Protein AF-A0A8B7TXR4-F1 (afdb_monomer_lite)

Secondary structure (DSSP, 8-state):
--TTS-TTSS--B--B-SSTHHHHTT-----GGGGGGEEEEEEEETTEEEEEEEE-----S---HHHH--S-EEEEEETT-TTHHHHHHHHIIIIITT-SS-EEEEEE-TTSPPPPP-SSS-HHHHHHHTTPPPPEEE-S-SSSPPP-HHHHHHHHHHH--

InterPro domains:
  IPR001806 Small GTPase [PF00071] (70-129)
  IPR020860 MIRO domain [PS51423] (1-160)
  IPR027417 P-loop containing nucleoside triphosphate hydrolase [G3DSA:3.40.50.300] (11-161)
  IPR027417 P-loop containing nucleoside triphosphate hydrolase [SSF52540] (38-160)

Sequence (161 aa):
MCFQISLISNQIIVRIASRFWFYFQRQKKIRDDHRSYYAINTVYVYGQEKYLLLHDISESEFLTEAEIICDVVCLVYDVTNPKSFEYCARIFKQHFMDSRIPCLIVAAKSDLHEVKQEYSLSPTDFCRKHKMPPPQAFTCNAADAPSKDIFVKLTTMAMYP

pLDDT: mean 76.47, std 21.68, range [26.08, 98.44]

Foldseek 3Di:
DLPPQDPPALFKFWAFPPPCPVVVVVPDDPDPVQPSQKDWDWDAAPNDIGITIIGRDHDDPDDDPVRLDHLATEREAEQVDQASVVSSLVCCVVRPLPPPHAYAYEHEPLVDDGDHHPDPDGQQVSCVVSVHPGYHYWYCPDPDGTDCVVVNVRVVSSVPD

Structure (mmCIF, N/CA/C/O backbone):
data_AF-A0A8B7TXR4-F1
#
_entry.id   AF-A0A8B7TXR4-F1
#
loop_
_atom_site.group_PDB
_atom_site.id
_atom_site.type_symbol
_atom_site.label_atom_id
_atom_site.label_alt_id
_atom_site.label_comp_id
_atom_site.label_asym_id
_atom_site.label_entity_id
_atom_site.label_seq_id
_atom_site.pdbx_PDB_ins_code
_atom_site.Cartn_x
_atom_site.Cartn_y
_atom_site.Cartn_z
_atom_site.occupancy
_atom_site.B_iso_or_equiv
_atom_site.auth_seq_id
_atom_site.auth_comp_id
_atom_site.auth_asym_id
_atom_site.auth_atom_id
_atom_site.pdbx_PDB_model_num
ATOM 1 N N . MET A 1 1 ? -5.453 19.281 -7.722 1.00 26.08 1 MET A N 1
ATOM 2 C CA . MET A 1 1 ? -4.044 19.628 -8.011 1.00 26.08 1 MET A CA 1
ATOM 3 C C . MET A 1 1 ? -3.018 18.971 -7.073 1.00 26.08 1 MET A C 1
ATOM 5 O O . MET A 1 1 ? -1.869 18.913 -7.467 1.00 26.08 1 MET A O 1
ATOM 9 N N . CYS A 1 2 ? -3.381 18.403 -5.909 1.00 28.80 2 CYS A N 1
ATOM 10 C CA . CYS A 1 2 ? -2.411 17.743 -5.003 1.00 28.80 2 CYS A CA 1
ATOM 11 C C . CYS A 1 2 ? -2.215 16.223 -5.194 1.00 28.80 2 CYS A C 1
ATOM 13 O O . CYS A 1 2 ? -1.515 15.608 -4.403 1.00 28.80 2 CYS A O 1
ATOM 15 N N . PHE A 1 3 ? -2.806 15.591 -6.215 1.00 30.09 3 PHE A N 1
ATOM 16 C CA . PHE A 1 3 ? -2.675 14.134 -6.421 1.00 30.09 3 PHE A CA 1
ATOM 17 C C . PHE A 1 3 ? -1.364 13.706 -7.095 1.00 30.09 3 PHE A C 1
ATOM 19 O O . PHE A 1 3 ? -1.125 12.519 -7.270 1.00 30.09 3 PHE A O 1
ATOM 26 N N . GLN A 1 4 ? -0.512 14.670 -7.451 1.00 33.19 4 GLN A N 1
ATOM 27 C CA . GLN A 1 4 ? 0.775 14.430 -8.102 1.00 33.19 4 GLN A CA 1
ATOM 28 C C . GLN A 1 4 ? 1.934 14.290 -7.106 1.00 33.19 4 GLN A C 1
ATOM 30 O O . GLN A 1 4 ? 3.092 14.252 -7.514 1.00 33.19 4 GLN A O 1
ATOM 35 N N . ILE A 1 5 ? 1.634 14.229 -5.803 1.00 35.91 5 ILE A N 1
ATOM 36 C CA . ILE A 1 5 ? 2.636 14.010 -4.763 1.00 35.91 5 ILE A CA 1
ATOM 37 C C . ILE A 1 5 ? 3.096 12.547 -4.842 1.00 35.91 5 ILE A C 1
ATOM 39 O O . ILE A 1 5 ? 2.539 11.647 -4.226 1.00 35.91 5 ILE A O 1
ATOM 43 N N . SER A 1 6 ? 4.122 12.358 -5.669 1.00 37.72 6 SER A N 1
ATOM 44 C CA . SER A 1 6 ? 5.266 11.499 -5.387 1.00 37.72 6 SER A CA 1
ATOM 45 C C . SER A 1 6 ? 5.024 9.987 -5.292 1.00 37.72 6 SER A C 1
ATOM 47 O O . SER A 1 6 ? 5.432 9.337 -4.344 1.00 37.72 6 SER A O 1
ATOM 49 N N . LEU A 1 7 ? 4.540 9.367 -6.371 1.00 37.03 7 LEU A N 1
ATOM 50 C CA . LEU A 1 7 ? 4.822 7.939 -6.639 1.00 37.03 7 LEU A CA 1
ATOM 51 C C . LEU A 1 7 ? 6.291 7.682 -7.074 1.00 37.03 7 LEU A C 1
ATOM 53 O O . LEU A 1 7 ? 6.604 6.664 -7.690 1.00 37.03 7 LEU A O 1
ATOM 57 N N . ILE A 1 8 ? 7.192 8.630 -6.794 1.00 36.53 8 ILE A N 1
ATOM 58 C CA . ILE A 1 8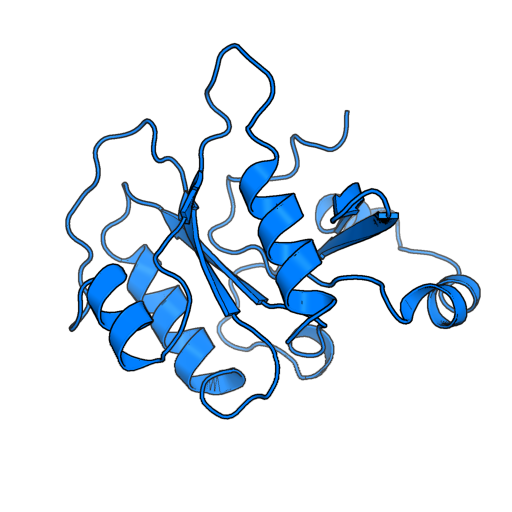 ? 8.626 8.564 -7.107 1.00 36.53 8 ILE A CA 1
ATOM 59 C C . ILE A 1 8 ? 9.423 8.030 -5.900 1.00 36.53 8 ILE A C 1
ATOM 61 O O . ILE A 1 8 ? 10.519 7.510 -6.094 1.00 36.53 8 ILE A O 1
ATOM 65 N N . SER A 1 9 ? 8.869 8.073 -4.681 1.00 34.28 9 SER A N 1
ATOM 66 C CA . SER A 1 9 ? 9.511 7.525 -3.478 1.00 34.28 9 SER A CA 1
ATOM 67 C C . SER A 1 9 ? 8.879 6.197 -3.062 1.00 34.28 9 SER A C 1
ATOM 69 O O . SER A 1 9 ? 7.663 6.033 -3.076 1.00 34.28 9 SER A O 1
ATOM 71 N N . ASN A 1 10 ? 9.726 5.229 -2.713 1.00 38.03 10 ASN A N 1
ATOM 72 C CA . ASN A 1 10 ? 9.407 3.807 -2.542 1.00 38.03 10 ASN A CA 1
ATOM 73 C C . ASN A 1 10 ? 8.520 3.449 -1.328 1.00 38.03 10 ASN A C 1
ATOM 75 O O . ASN A 1 10 ? 8.480 2.281 -0.956 1.00 38.03 10 ASN A O 1
ATOM 79 N N . GLN A 1 11 ? 7.817 4.392 -0.693 1.00 41.44 11 GLN A N 1
ATOM 80 C CA . GLN A 1 11 ? 6.969 4.153 0.481 1.00 41.44 11 GLN A CA 1
ATOM 81 C C . GLN A 1 11 ? 5.870 5.206 0.593 1.00 41.44 11 GLN A C 1
ATOM 83 O O . GLN A 1 11 ? 6.120 6.377 0.374 1.00 41.44 11 GLN A O 1
ATOM 88 N N . ILE A 1 12 ? 4.656 4.817 0.986 1.00 45.75 12 ILE A N 1
ATOM 89 C CA . ILE A 1 12 ? 3.610 5.768 1.390 1.00 45.75 12 ILE A CA 1
ATOM 90 C C . ILE A 1 12 ? 2.929 5.172 2.614 1.00 45.75 12 ILE A C 1
ATOM 92 O O . ILE A 1 12 ? 2.162 4.236 2.446 1.00 45.75 12 ILE A O 1
ATOM 96 N N . ILE A 1 13 ? 3.157 5.688 3.825 1.00 45.06 13 ILE A N 1
ATOM 97 C CA . ILE A 1 13 ? 2.406 5.260 5.020 1.00 45.06 13 ILE A CA 1
ATOM 98 C C . ILE A 1 13 ? 1.156 6.149 5.161 1.00 45.06 13 ILE A C 1
ATOM 100 O O . ILE A 1 13 ? 1.177 7.360 4.968 1.00 45.06 13 ILE A O 1
ATOM 104 N N . VAL A 1 14 ? -0.005 5.561 5.449 1.00 45.56 14 VAL A N 1
ATOM 105 C CA . VAL A 1 14 ? -1.294 6.255 5.269 1.00 45.56 14 VAL A CA 1
ATOM 106 C C . VAL A 1 14 ? -1.985 6.527 6.598 1.00 45.56 14 VAL A C 1
ATOM 108 O O . VAL A 1 14 ? -2.663 5.680 7.156 1.00 45.56 14 VAL A O 1
ATOM 111 N N . ARG A 1 15 ? -1.872 7.750 7.115 1.00 47.78 15 ARG A N 1
ATOM 112 C CA . ARG A 1 15 ? -2.519 8.149 8.373 1.00 47.78 15 ARG A CA 1
ATOM 113 C C . ARG A 1 15 ? -3.953 8.608 8.174 1.00 47.78 15 ARG A C 1
ATOM 115 O O . ARG A 1 15 ? -4.204 9.794 7.994 1.00 47.78 15 ARG A O 1
ATOM 122 N N . ILE A 1 16 ? -4.926 7.716 8.318 1.00 43.59 16 ILE A N 1
ATOM 123 C CA . ILE A 1 16 ? -6.314 8.186 8.375 1.00 43.59 16 ILE A CA 1
ATOM 124 C C . ILE A 1 16 ? -6.513 9.055 9.614 1.00 43.59 16 ILE A C 1
ATOM 126 O O . ILE A 1 16 ? -5.997 8.795 10.693 1.00 43.59 16 ILE A O 1
ATOM 130 N N . ALA A 1 17 ? -7.174 10.186 9.401 1.00 38.50 17 ALA A N 1
ATOM 131 C CA . ALA A 1 17 ? -7.354 11.230 10.386 1.00 38.50 17 ALA A CA 1
ATOM 132 C C . ALA A 1 17 ? -8.693 11.034 11.109 1.00 38.50 17 ALA A C 1
ATOM 134 O O . ALA A 1 17 ? -9.478 11.975 11.201 1.00 38.50 17 ALA A O 1
ATOM 135 N N . SER A 1 18 ? -9.002 9.832 11.611 1.00 33.44 18 SER A N 1
ATOM 136 C CA . SER A 1 18 ? -10.295 9.623 12.288 1.00 33.44 18 SER A CA 1
ATOM 137 C C . SER A 1 18 ? -10.365 10.356 13.639 1.00 33.44 18 SER A C 1
ATOM 139 O O . SER A 1 18 ? -11.428 10.829 14.039 1.00 33.44 18 SER A O 1
ATOM 141 N N . ARG A 1 19 ? -9.220 10.556 14.313 1.00 34.00 19 ARG A N 1
ATOM 142 C CA . ARG A 1 19 ? -9.099 11.312 15.581 1.00 34.00 19 ARG A CA 1
ATOM 143 C C . ARG A 1 19 ? -8.387 12.662 15.467 1.00 34.00 19 ARG A C 1
ATOM 145 O O . ARG A 1 19 ? -8.229 13.369 16.463 1.00 34.00 19 ARG A O 1
ATOM 152 N N . PHE A 1 20 ? -7.969 13.050 14.265 1.00 36.75 20 PHE A N 1
ATOM 153 C CA . PHE A 1 20 ? -7.071 14.190 14.078 1.00 36.75 20 PHE A CA 1
ATOM 154 C C . PHE A 1 20 ? -7.763 15.552 14.172 1.00 36.75 20 PHE A C 1
ATOM 156 O O . PHE A 1 20 ? -7.077 16.545 14.374 1.00 36.75 20 PHE A O 1
ATOM 163 N N . TRP A 1 21 ? -9.096 15.641 14.097 1.00 35.62 21 TRP A N 1
ATOM 164 C CA . TRP A 1 21 ? -9.772 16.946 14.124 1.00 35.62 21 TRP A CA 1
ATOM 165 C C . TRP A 1 21 ? -9.511 17.726 15.428 1.00 35.62 21 TRP A C 1
ATOM 167 O O . TRP A 1 21 ? -9.273 18.932 15.395 1.00 35.62 21 TRP A O 1
ATOM 177 N N . PHE A 1 22 ? -9.412 17.029 16.568 1.00 31.73 22 PHE A N 1
ATOM 178 C CA . PHE A 1 22 ? -9.058 17.650 17.852 1.00 31.73 22 PHE A CA 1
ATOM 179 C C . PHE A 1 22 ? -7.561 17.987 17.992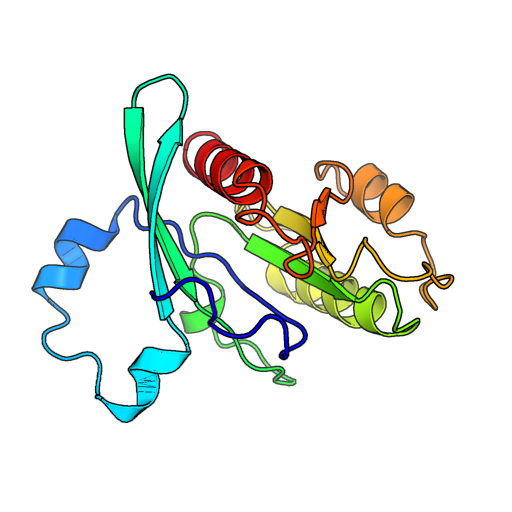 1.00 31.73 22 PHE A C 1
ATOM 181 O O . PHE A 1 22 ? -7.210 18.899 18.739 1.00 31.73 22 PHE A O 1
ATOM 188 N N . TYR A 1 23 ? -6.666 17.292 17.278 1.00 35.41 23 TYR A N 1
ATOM 189 C CA . TYR A 1 23 ? -5.215 17.526 17.352 1.00 35.41 23 TYR A CA 1
ATOM 190 C C . TYR A 1 23 ? -4.719 18.525 16.292 1.00 35.41 23 TYR A C 1
ATOM 192 O O . TYR A 1 23 ? -3.805 19.303 16.555 1.00 35.41 23 TYR A O 1
ATOM 200 N N . PHE A 1 24 ? -5.377 18.592 15.130 1.00 38.25 24 PHE A N 1
ATOM 201 C CA . PHE A 1 24 ? -5.091 19.545 14.055 1.00 38.25 24 PHE A CA 1
ATOM 202 C C . PHE A 1 24 ? -5.390 20.991 14.469 1.00 38.25 24 PHE A C 1
ATOM 204 O O . PHE A 1 24 ? -4.623 21.890 14.140 1.00 38.25 24 PHE A O 1
ATOM 211 N N . GLN A 1 25 ? -6.425 21.231 15.289 1.00 34.00 25 GLN A N 1
ATOM 212 C CA . GLN A 1 25 ? -6.613 22.554 15.905 1.00 34.00 25 GLN A CA 1
ATOM 213 C C . GLN A 1 25 ? -5.470 22.944 16.861 1.00 34.00 25 GLN A C 1
ATOM 215 O O . GLN A 1 25 ? -5.244 24.132 17.101 1.00 34.00 25 GLN A O 1
ATOM 220 N N . ARG A 1 26 ? -4.727 21.960 17.384 1.00 37.53 26 ARG A N 1
ATOM 221 C CA . ARG A 1 26 ? -3.576 22.158 18.275 1.00 37.53 26 ARG A CA 1
ATOM 222 C C . ARG A 1 26 ? -2.253 22.305 17.518 1.00 37.53 26 ARG A C 1
ATOM 224 O O . ARG A 1 26 ? -1.390 23.053 17.970 1.00 37.53 26 ARG A O 1
ATOM 231 N N . GLN A 1 27 ? -2.103 21.676 16.352 1.00 41.38 27 GLN A N 1
ATOM 232 C CA . GLN A 1 27 ? -0.958 21.865 15.456 1.00 41.38 27 GLN A CA 1
ATOM 233 C C . GLN A 1 27 ? -1.185 23.056 14.516 1.00 41.38 27 GLN A C 1
ATOM 235 O O . GLN A 1 27 ? -1.338 22.927 13.302 1.00 41.38 27 GLN A O 1
ATOM 240 N N . LYS A 1 28 ? -1.167 24.265 15.084 1.00 39.91 28 LYS A N 1
ATOM 241 C CA . LYS A 1 28 ? -0.935 25.471 14.282 1.00 39.91 28 LYS A CA 1
ATOM 242 C C . LYS A 1 28 ? 0.468 25.378 13.666 1.00 39.91 28 LYS A C 1
ATOM 244 O O . LYS A 1 28 ? 1.443 25.291 14.405 1.00 39.91 28 LYS A O 1
ATOM 249 N N . LYS A 1 29 ? 0.527 25.484 12.330 1.00 40.38 29 LYS A N 1
ATOM 250 C CA . LYS A 1 29 ? 1.709 25.508 11.438 1.00 40.38 29 LYS A CA 1
ATOM 251 C C . LYS A 1 29 ? 2.360 24.147 11.137 1.00 40.38 29 LYS A C 1
ATOM 253 O O . LYS A 1 29 ? 3.359 23.768 11.737 1.00 40.38 29 LYS A O 1
ATOM 258 N N . ILE A 1 30 ? 1.891 23.505 10.064 1.00 49.81 30 ILE A N 1
ATOM 259 C CA . ILE A 1 30 ? 2.784 22.723 9.194 1.00 49.81 30 ILE A CA 1
ATOM 260 C C . ILE A 1 30 ? 3.768 23.734 8.582 1.00 49.81 30 ILE A C 1
ATOM 262 O O . ILE A 1 30 ? 3.327 24.706 7.962 1.00 49.81 30 ILE A O 1
ATOM 266 N N . ARG A 1 31 ? 5.075 23.570 8.825 1.00 45.16 31 ARG A N 1
ATOM 267 C CA . ARG A 1 31 ? 6.116 24.419 8.222 1.00 45.16 31 ARG A CA 1
ATOM 268 C C . ARG A 1 31 ? 6.090 24.250 6.694 1.00 45.16 31 ARG A C 1
ATOM 270 O O . ARG A 1 31 ? 5.854 23.149 6.200 1.00 45.16 31 ARG A O 1
ATOM 277 N N . ASP A 1 32 ? 6.309 25.337 5.952 1.00 43.84 32 ASP A N 1
ATOM 278 C CA . ASP A 1 32 ? 6.198 25.365 4.482 1.00 43.84 32 ASP A CA 1
ATOM 279 C C . ASP A 1 32 ? 7.126 24.361 3.764 1.00 43.84 32 ASP A C 1
ATOM 281 O O . ASP A 1 32 ? 6.807 23.929 2.661 1.00 43.84 32 ASP A O 1
ATOM 285 N N . ASP A 1 33 ? 8.211 23.922 4.409 1.00 47.50 33 ASP A N 1
ATOM 286 C CA . ASP A 1 33 ? 9.177 22.929 3.916 1.00 47.50 33 ASP A CA 1
ATOM 287 C C . ASP A 1 33 ? 8.696 21.463 3.992 1.00 47.50 33 ASP A C 1
ATOM 289 O O . ASP A 1 33 ? 9.299 20.602 3.362 1.00 47.50 33 ASP A O 1
ATOM 293 N N . HIS A 1 34 ? 7.603 21.166 4.711 1.00 49.16 34 HIS A N 1
ATOM 294 C CA . HIS A 1 34 ? 7.067 19.799 4.876 1.00 49.16 34 HIS A CA 1
ATOM 295 C C . HIS A 1 34 ? 5.744 19.553 4.133 1.00 49.16 34 HIS A C 1
ATOM 297 O O . HIS A 1 34 ? 5.196 18.450 4.183 1.00 49.16 34 HIS A O 1
ATOM 303 N N . ARG A 1 35 ? 5.203 20.558 3.428 1.00 49.34 35 ARG A N 1
ATOM 304 C CA . ARG A 1 35 ? 3.919 20.430 2.708 1.00 49.34 35 ARG A CA 1
ATOM 305 C C . ARG A 1 35 ? 3.928 19.369 1.603 1.00 49.34 35 ARG A C 1
ATOM 307 O O . ARG A 1 35 ? 2.857 18.904 1.235 1.00 49.34 35 ARG A O 1
ATOM 314 N N . SER A 1 36 ? 5.094 18.983 1.088 1.00 58.22 36 SER A N 1
ATOM 315 C CA . SER A 1 36 ? 5.227 17.985 0.020 1.00 58.22 36 SER A CA 1
ATOM 316 C C . SER A 1 36 ? 5.091 16.533 0.484 1.00 58.22 36 SER A C 1
ATOM 318 O O . SER A 1 36 ? 4.926 15.678 -0.371 1.00 58.22 36 SER A O 1
ATOM 320 N N . TYR A 1 37 ? 5.137 16.242 1.790 1.00 69.88 37 TYR A N 1
ATOM 321 C CA . TYR A 1 37 ? 5.044 14.869 2.324 1.00 69.88 37 TYR A CA 1
ATOM 322 C C . TYR A 1 37 ? 3.646 14.504 2.824 1.00 69.88 37 TYR A C 1
ATOM 324 O O . TYR A 1 37 ? 3.407 13.389 3.272 1.00 69.88 37 TYR A O 1
ATOM 332 N N . TYR A 1 38 ? 2.705 15.445 2.776 1.00 74.12 38 TYR A N 1
ATOM 333 C CA . TYR A 1 38 ? 1.342 15.216 3.225 1.00 74.12 38 TYR A CA 1
ATOM 334 C C . TYR A 1 38 ? 0.363 15.475 2.090 1.00 74.12 38 TYR A C 1
ATOM 336 O O . TYR A 1 38 ? 0.399 16.521 1.444 1.00 74.12 38 TYR A O 1
ATOM 344 N N . ALA A 1 39 ? -0.566 14.546 1.895 1.00 75.00 39 ALA A N 1
ATOM 345 C CA . ALA A 1 39 ? -1.709 14.737 1.013 1.00 75.00 39 ALA A CA 1
ATOM 346 C C . ALA A 1 39 ? -2.992 14.503 1.805 1.00 75.00 39 ALA A C 1
ATOM 348 O O . ALA A 1 39 ? -3.063 13.602 2.632 1.00 75.00 39 ALA A O 1
ATOM 349 N N . ILE A 1 40 ? -4.020 15.309 1.565 1.00 81.06 40 ILE A N 1
ATOM 350 C CA . ILE A 1 40 ? -5.331 15.114 2.180 1.00 81.06 40 ILE A CA 1
ATOM 351 C C . ILE A 1 40 ? -6.402 15.192 1.107 1.00 81.06 40 ILE A C 1
ATOM 353 O O . ILE A 1 40 ? -6.359 16.067 0.240 1.00 81.06 40 ILE A O 1
ATOM 357 N N . ASN A 1 41 ? -7.362 14.276 1.162 1.00 80.12 41 ASN A N 1
ATOM 358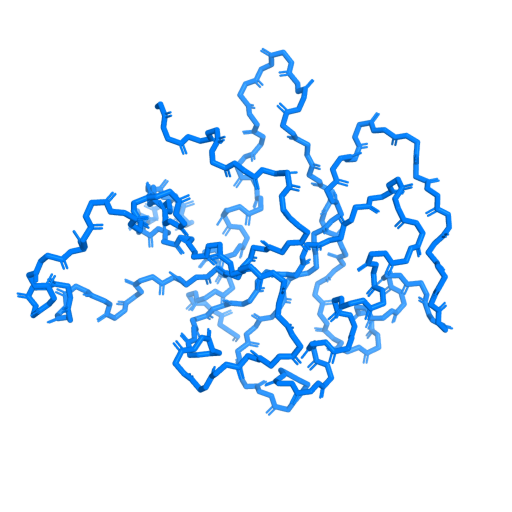 C CA . ASN A 1 41 ? -8.545 14.345 0.320 1.00 80.12 41 ASN A CA 1
ATOM 359 C C . ASN A 1 41 ? -9.763 13.710 0.998 1.00 80.12 41 ASN A C 1
ATOM 361 O O . ASN A 1 41 ? -9.628 12.955 1.963 1.00 80.12 41 ASN A O 1
ATOM 365 N N . THR A 1 42 ? -10.956 14.000 0.480 1.00 81.75 42 THR A N 1
ATOM 366 C CA . THR A 1 42 ? -12.182 13.311 0.884 1.00 81.75 42 THR A CA 1
ATOM 367 C C . THR A 1 42 ? -12.351 11.987 0.138 1.00 81.75 42 THR A C 1
ATOM 369 O O . THR A 1 42 ? -12.023 11.857 -1.047 1.00 81.75 42 THR A O 1
ATOM 372 N N . VAL A 1 43 ? -12.860 10.985 0.852 1.00 86.31 43 VAL A N 1
ATOM 373 C CA . VAL A 1 43 ? -13.164 9.640 0.358 1.00 86.31 43 VAL A CA 1
ATOM 374 C C . VAL A 1 43 ? -14.533 9.234 0.892 1.00 86.31 43 VAL A C 1
ATOM 376 O O . VAL A 1 43 ? -14.840 9.461 2.061 1.00 86.31 43 VAL A O 1
ATOM 379 N N . TYR A 1 44 ? -15.357 8.631 0.039 1.00 87.00 44 TYR A N 1
ATOM 380 C CA . TYR A 1 44 ? -16.670 8.122 0.423 1.00 87.00 44 TYR A CA 1
ATOM 381 C C . TYR A 1 44 ? -16.576 6.621 0.698 1.00 87.00 44 TYR A C 1
ATOM 383 O O . TYR A 1 44 ? -16.154 5.858 -0.169 1.00 87.00 44 TYR A O 1
ATOM 391 N N . VAL A 1 45 ? -16.988 6.197 1.892 1.00 90.56 45 VAL A N 1
ATOM 392 C CA . VAL A 1 45 ? -17.063 4.785 2.300 1.00 90.56 45 VAL A CA 1
ATOM 393 C C . VAL A 1 45 ? -18.486 4.495 2.751 1.00 90.56 45 VAL A C 1
ATOM 395 O O . VAL A 1 45 ? -18.976 5.113 3.693 1.00 90.56 45 VAL A O 1
ATOM 398 N N . TYR A 1 46 ? -19.175 3.590 2.051 1.00 91.62 46 TYR A N 1
ATOM 399 C CA . TYR A 1 46 ? -20.582 3.238 2.312 1.00 91.62 46 TYR A CA 1
ATOM 400 C C . TYR A 1 46 ? -21.513 4.462 2.437 1.00 91.62 46 TYR A C 1
ATOM 402 O O . TYR A 1 46 ? -22.361 4.532 3.323 1.00 91.62 46 TYR A O 1
ATOM 410 N N . GLY A 1 47 ? -21.314 5.463 1.571 1.00 90.88 47 GLY A N 1
ATOM 411 C CA . GLY A 1 47 ? -22.083 6.714 1.572 1.00 90.88 47 GLY A CA 1
ATOM 412 C C . GLY A 1 47 ? -21.666 7.735 2.639 1.00 90.88 47 GLY A C 1
ATOM 413 O O . GLY A 1 47 ? -22.212 8.833 2.662 1.00 90.88 47 GLY A O 1
ATOM 414 N N . GLN A 1 48 ? -20.689 7.420 3.494 1.00 87.19 48 GLN A N 1
ATOM 415 C CA . GLN A 1 48 ? -20.149 8.353 4.481 1.00 87.19 48 GLN A CA 1
ATOM 416 C C . GLN A 1 48 ? -18.910 9.061 3.938 1.00 87.19 48 GLN A C 1
ATOM 418 O O . GLN A 1 48 ? -17.944 8.408 3.544 1.00 87.19 48 GLN A O 1
ATOM 423 N N . GLU A 1 49 ? -18.907 10.391 3.977 1.00 87.50 49 GLU A N 1
ATOM 424 C CA . GLU A 1 49 ? -17.725 11.189 3.654 1.00 87.50 49 GLU A CA 1
ATOM 425 C C . GLU A 1 49 ? -16.708 11.144 4.803 1.00 87.50 49 GLU A C 1
ATOM 427 O O . GLU A 1 49 ? -17.052 11.339 5.974 1.00 87.50 49 GLU A O 1
ATOM 432 N N . LYS A 1 50 ? -15.444 10.867 4.471 1.00 84.62 50 LYS A N 1
ATOM 433 C CA . LYS A 1 50 ? -14.310 10.809 5.401 1.00 84.62 50 LYS A CA 1
ATOM 434 C C . LYS A 1 50 ? -13.111 11.546 4.826 1.00 84.62 50 LYS A C 1
ATOM 436 O O . LYS A 1 50 ? -12.947 11.626 3.612 1.00 84.62 50 LYS A O 1
ATOM 441 N N . TYR A 1 51 ? -12.240 12.029 5.705 1.00 82.75 51 TYR A N 1
ATOM 442 C CA . TYR A 1 51 ? -10.955 12.603 5.319 1.00 82.75 51 TYR A CA 1
ATOM 443 C C . TYR A 1 51 ? -9.851 11.554 5.416 1.00 82.75 51 TYR A C 1
ATOM 445 O O . TYR A 1 51 ? -9.590 10.998 6.484 1.00 82.75 51 TYR A O 1
ATOM 453 N N . LEU A 1 52 ? -9.183 11.324 4.292 1.00 80.75 52 LEU A N 1
ATOM 454 C CA . LEU A 1 52 ? -7.993 10.498 4.186 1.00 80.75 52 LEU A CA 1
ATOM 455 C C . LEU A 1 52 ? -6.771 11.416 4.167 1.00 80.75 52 LEU A C 1
ATOM 457 O O . LEU A 1 52 ? -6.641 12.237 3.259 1.00 80.75 52 LEU A O 1
ATOM 461 N N . LEU A 1 53 ? -5.892 11.278 5.158 1.00 83.06 53 LEU A N 1
ATOM 462 C CA . LEU A 1 53 ? -4.604 11.961 5.211 1.00 83.06 53 LEU A CA 1
ATOM 463 C C . LEU A 1 53 ? -3.503 10.931 4.909 1.00 83.06 53 LEU A C 1
ATOM 465 O O . LEU A 1 53 ? -3.459 9.834 5.452 1.00 83.06 53 LEU A O 1
ATOM 469 N N . LEU A 1 54 ? -2.641 11.247 3.958 1.00 81.44 54 LEU A N 1
ATOM 470 C CA . LEU A 1 54 ? -1.499 10.433 3.567 1.00 81.44 54 LEU A CA 1
ATOM 471 C C . LEU A 1 54 ? -0.251 11.132 4.091 1.00 81.44 54 LEU A C 1
ATOM 473 O O . LEU A 1 54 ? -0.160 12.357 3.988 1.00 81.44 54 LEU A O 1
ATOM 477 N N . HIS A 1 55 ? 0.678 10.363 4.648 1.00 82.19 55 HIS A N 1
ATOM 478 C CA . HIS A 1 55 ? 1.972 10.856 5.095 1.00 82.19 55 HIS A CA 1
ATOM 479 C C . HIS A 1 55 ? 3.056 10.052 4.378 1.00 82.19 55 HIS A C 1
ATOM 481 O O . HIS A 1 55 ? 3.330 8.909 4.726 1.00 82.19 55 HIS A O 1
ATOM 487 N N . ASP A 1 56 ? 3.639 10.633 3.340 1.00 76.38 56 ASP A N 1
ATOM 488 C CA . ASP A 1 56 ? 4.800 10.063 2.672 1.00 76.38 56 ASP A CA 1
ATOM 489 C C . ASP A 1 56 ? 5.962 9.998 3.669 1.00 76.38 56 ASP A C 1
ATOM 491 O O . ASP A 1 56 ? 6.361 11.016 4.239 1.00 76.38 56 ASP A O 1
ATOM 495 N N . ILE A 1 57 ? 6.448 8.783 3.918 1.00 74.25 57 ILE A N 1
ATOM 496 C CA . ILE A 1 57 ? 7.556 8.536 4.833 1.00 74.25 57 ILE A CA 1
ATOM 497 C C . ILE A 1 57 ? 8.742 8.135 3.980 1.00 74.25 57 ILE A C 1
ATOM 499 O O . ILE A 1 57 ? 8.755 7.067 3.370 1.00 74.25 57 ILE A O 1
ATOM 503 N N . SER A 1 58 ? 9.732 9.019 3.948 1.00 71.38 58 SER A N 1
ATOM 504 C CA . SER A 1 58 ? 10.976 8.795 3.228 1.00 71.38 58 SER A CA 1
ATOM 505 C C . SER A 1 58 ? 11.670 7.524 3.707 1.00 71.38 58 SER A C 1
ATOM 507 O O . SER A 1 58 ? 11.651 7.186 4.891 1.00 71.38 58 SER A O 1
ATOM 509 N N . GLU A 1 59 ? 12.341 6.848 2.778 1.00 68.75 59 GLU A N 1
ATOM 510 C CA . GLU A 1 59 ? 13.083 5.629 3.067 1.00 68.75 59 GLU A CA 1
ATOM 511 C C . GLU A 1 59 ? 14.227 5.902 4.052 1.00 68.75 59 GLU A C 1
ATOM 513 O O . GLU A 1 59 ? 15.268 6.453 3.704 1.00 68.75 59 GLU A O 1
ATOM 518 N N . SER A 1 60 ? 13.994 5.525 5.309 1.00 67.81 60 SER A N 1
ATOM 519 C CA . SER A 1 60 ? 14.953 5.564 6.410 1.00 67.81 60 SER A CA 1
ATOM 520 C C . SER A 1 60 ? 15.208 4.141 6.908 1.00 67.81 60 SER A C 1
ATOM 522 O O . SER A 1 60 ? 14.349 3.256 6.801 1.00 67.81 60 SER A O 1
ATOM 524 N N . GLU A 1 61 ? 16.396 3.909 7.469 1.00 59.34 61 GLU A N 1
ATOM 525 C CA . GLU A 1 61 ? 16.720 2.655 8.160 1.00 59.34 61 GLU A CA 1
ATOM 526 C C . GLU A 1 61 ? 15.880 2.464 9.430 1.00 59.34 61 GLU A C 1
ATOM 528 O O . GLU A 1 61 ? 15.621 1.327 9.827 1.00 59.34 61 GLU A O 1
ATOM 533 N N . PHE A 1 62 ? 15.409 3.562 10.030 1.00 67.62 62 PHE A N 1
ATOM 534 C CA . PHE A 1 62 ? 14.654 3.555 11.278 1.00 67.62 62 PHE A CA 1
ATOM 535 C C . PHE A 1 62 ? 13.386 4.395 11.145 1.00 67.62 62 PHE A C 1
ATOM 537 O O . PHE A 1 62 ? 13.463 5.589 10.852 1.00 67.62 62 PHE A O 1
ATOM 544 N N . LEU A 1 63 ? 12.237 3.765 11.405 1.00 72.69 63 LEU A N 1
ATOM 545 C CA . LEU A 1 63 ? 10.979 4.462 11.646 1.00 72.69 63 LEU A CA 1
ATOM 546 C C . LEU A 1 63 ? 10.895 4.837 13.126 1.00 72.69 63 LEU A C 1
ATOM 548 O O . LEU A 1 63 ? 11.058 3.995 14.012 1.00 72.69 63 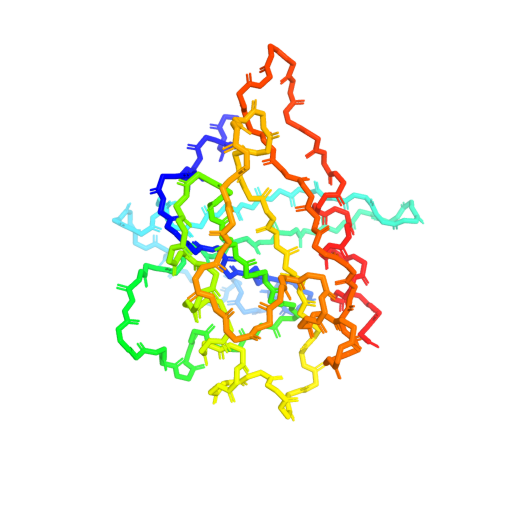LEU A O 1
ATOM 552 N N . THR A 1 64 ? 10.634 6.106 13.396 1.00 74.81 64 THR A N 1
ATOM 553 C CA . THR A 1 64 ? 10.397 6.621 14.744 1.00 74.81 64 THR A CA 1
ATOM 554 C C . THR A 1 64 ? 9.030 6.173 15.269 1.00 74.81 64 THR A C 1
ATOM 556 O O . THR A 1 64 ? 8.096 5.909 14.507 1.00 74.81 64 THR A O 1
ATOM 559 N N . GLU A 1 65 ? 8.853 6.160 16.594 1.00 74.25 65 GLU A N 1
ATOM 560 C CA . GLU A 1 65 ? 7.534 5.920 17.205 1.00 74.25 65 GLU A CA 1
ATOM 561 C C . GLU A 1 65 ? 6.474 6.902 16.678 1.00 74.25 65 GLU A C 1
ATOM 563 O O . GLU A 1 65 ? 5.315 6.553 16.453 1.00 74.25 65 GLU A O 1
ATOM 568 N N . ALA A 1 66 ? 6.896 8.139 16.411 1.00 72.25 66 ALA A N 1
ATOM 569 C CA . ALA A 1 66 ? 6.042 9.184 15.878 1.00 72.25 66 ALA A CA 1
ATOM 570 C C . ALA A 1 66 ? 5.615 8.951 14.426 1.00 72.25 66 ALA A C 1
ATOM 572 O O . ALA A 1 66 ? 4.693 9.643 14.005 1.00 72.25 66 ALA A O 1
ATOM 573 N N . GLU A 1 67 ? 6.220 8.015 13.686 1.00 70.56 67 GLU A N 1
ATOM 574 C CA . GLU A 1 67 ? 5.903 7.656 12.293 1.00 70.56 67 GLU A CA 1
ATOM 575 C C . GLU A 1 67 ? 4.995 6.420 12.208 1.00 70.56 67 GLU A C 1
ATOM 577 O O . GLU A 1 67 ? 4.077 6.389 11.386 1.00 70.56 67 GLU A O 1
ATOM 582 N N . ILE A 1 68 ? 5.126 5.476 13.143 1.00 75.81 68 ILE A N 1
ATOM 583 C CA . ILE A 1 68 ? 4.333 4.231 13.166 1.00 75.81 68 ILE A CA 1
ATOM 584 C C . ILE A 1 68 ? 2.898 4.397 13.704 1.00 75.81 68 ILE A C 1
ATOM 586 O O . ILE A 1 68 ? 2.047 3.547 13.452 1.00 75.81 68 ILE A O 1
ATOM 590 N N . ILE A 1 69 ? 2.586 5.492 14.412 1.00 81.19 69 ILE A N 1
ATOM 591 C CA . ILE A 1 69 ? 1.237 5.749 14.959 1.00 81.19 69 ILE A CA 1
ATOM 592 C C . ILE A 1 69 ? 0.252 6.127 13.838 1.00 81.19 69 ILE A C 1
ATOM 594 O O . ILE A 1 69 ? 0.217 7.266 13.378 1.00 81.19 69 ILE A O 1
ATOM 598 N N . CYS A 1 70 ? -0.577 5.193 13.385 1.00 81.38 70 CYS A N 1
ATOM 599 C CA . CYS A 1 70 ? -1.545 5.429 12.312 1.00 81.38 70 CYS A CA 1
ATOM 600 C C . CYS A 1 70 ? -2.786 4.539 12.447 1.00 81.38 70 CYS A C 1
ATOM 602 O O . CYS A 1 70 ? -2.775 3.551 13.176 1.00 81.38 70 CYS A O 1
ATOM 604 N N . ASP A 1 71 ? -3.856 4.911 11.742 1.00 85.88 71 ASP A N 1
ATOM 605 C CA . ASP A 1 71 ? -5.105 4.140 11.701 1.00 85.88 71 ASP A CA 1
ATOM 606 C C . ASP A 1 71 ? -5.044 2.977 10.681 1.00 85.88 71 ASP A C 1
ATOM 608 O O . ASP A 1 71 ? -5.777 2.002 10.807 1.00 85.88 71 ASP A O 1
ATOM 612 N N . VAL A 1 72 ? -4.181 3.069 9.661 1.00 89.19 72 VAL A N 1
ATOM 613 C CA . VAL A 1 72 ? -3.923 2.031 8.646 1.00 89.19 72 VAL A CA 1
ATOM 614 C C . VAL A 1 72 ? -2.496 2.197 8.114 1.00 89.19 72 VAL A C 1
ATOM 616 O O . VAL A 1 72 ? -1.958 3.299 8.116 1.00 89.19 72 VAL A O 1
ATOM 619 N N . VAL A 1 73 ? -1.867 1.131 7.629 1.00 90.50 73 VAL A N 1
ATOM 620 C CA . VAL A 1 73 ? -0.572 1.199 6.934 1.00 90.50 73 VAL A CA 1
ATOM 621 C C . VAL A 1 73 ? -0.770 0.844 5.468 1.00 90.50 73 VAL A C 1
ATOM 623 O O . VAL A 1 73 ? -1.429 -0.142 5.139 1.00 90.50 73 VAL A O 1
ATOM 626 N N . CYS A 1 74 ? -0.153 1.618 4.582 1.00 90.94 74 CYS A N 1
ATOM 627 C CA . CYS A 1 74 ? 0.032 1.244 3.188 1.00 90.94 74 CYS A CA 1
ATOM 628 C C . CYS A 1 74 ? 1.524 0.954 2.995 1.00 90.94 74 CYS A C 1
ATOM 630 O O . CYS A 1 74 ? 2.375 1.729 3.417 1.00 90.94 74 CYS A O 1
ATOM 632 N N . LEU A 1 75 ? 1.850 -0.203 2.436 1.00 90.94 75 LEU A N 1
ATOM 633 C CA . LEU A 1 75 ? 3.218 -0.591 2.113 1.00 90.94 75 LEU A CA 1
ATOM 634 C C . LEU A 1 75 ? 3.283 -0.722 0.600 1.00 90.94 75 LEU A C 1
ATOM 636 O O . LEU A 1 75 ? 2.618 -1.579 0.016 1.00 90.94 75 LEU A O 1
ATOM 640 N N . VAL A 1 76 ? 4.035 0.172 -0.028 1.00 89.38 76 VAL A N 1
ATOM 641 C CA . VAL A 1 76 ? 4.091 0.300 -1.481 1.00 89.38 76 VAL A CA 1
ATOM 642 C C . VAL A 1 76 ? 5.388 -0.318 -1.973 1.00 89.38 76 VAL A C 1
ATOM 644 O O . VAL A 1 76 ? 6.455 0.041 -1.491 1.00 89.38 76 VAL A O 1
ATOM 647 N N . TYR A 1 77 ? 5.302 -1.223 -2.940 1.00 90.81 77 TYR A N 1
ATOM 648 C CA . TYR A 1 77 ? 6.466 -1.717 -3.668 1.00 90.81 77 TYR A CA 1
ATOM 649 C C . TYR A 1 77 ? 6.301 -1.430 -5.158 1.00 90.81 77 TYR A C 1
ATOM 651 O O . TYR A 1 77 ? 5.187 -1.255 -5.654 1.00 90.81 77 TYR A O 1
ATOM 659 N N . ASP A 1 78 ? 7.417 -1.368 -5.870 1.00 89.25 78 ASP A N 1
ATOM 660 C CA . ASP A 1 78 ? 7.467 -1.104 -7.302 1.00 89.25 78 ASP A CA 1
ATOM 661 C C . ASP A 1 78 ? 7.569 -2.434 -8.056 1.00 89.25 78 ASP A C 1
ATOM 663 O O . ASP A 1 78 ? 8.542 -3.177 -7.900 1.00 89.25 78 ASP A O 1
ATOM 667 N N . VAL A 1 79 ? 6.580 -2.729 -8.904 1.00 93.06 79 VAL A N 1
ATOM 668 C CA . VAL A 1 79 ? 6.552 -3.985 -9.672 1.00 93.06 79 VAL A CA 1
ATOM 669 C C . VAL A 1 79 ? 7.718 -4.127 -10.646 1.00 93.06 79 VAL A C 1
ATOM 671 O O . VAL A 1 79 ? 8.005 -5.243 -11.059 1.00 93.06 79 VAL A O 1
ATOM 674 N N . THR A 1 80 ? 8.402 -3.038 -11.002 1.00 91.19 80 THR A N 1
ATOM 675 C CA . THR A 1 80 ? 9.572 -3.045 -11.894 1.00 91.19 80 THR A CA 1
ATOM 676 C C . THR A 1 80 ? 10.897 -3.198 -11.153 1.00 91.19 80 THR A C 1
ATOM 678 O O . THR A 1 80 ? 11.912 -3.525 -11.769 1.00 91.19 80 THR A O 1
ATOM 681 N N . ASN A 1 81 ? 10.907 -2.997 -9.831 1.00 91.00 81 ASN A N 1
ATOM 682 C CA . ASN A 1 81 ? 12.097 -3.137 -9.001 1.00 91.00 81 ASN A CA 1
ATOM 683 C C . ASN A 1 81 ? 12.023 -4.450 -8.203 1.00 91.00 81 ASN A C 1
ATOM 685 O O . ASN A 1 81 ? 11.222 -4.537 -7.267 1.00 91.00 81 ASN A O 1
ATOM 689 N N . PRO A 1 82 ? 12.884 -5.445 -8.492 1.00 95.19 82 PRO A N 1
ATOM 690 C CA . PRO A 1 82 ? 12.798 -6.763 -7.868 1.00 95.19 82 PRO A CA 1
ATOM 691 C C . PRO A 1 82 ? 13.094 -6.745 -6.361 1.00 95.19 82 PRO A C 1
ATOM 693 O O . PRO A 1 82 ? 12.704 -7.672 -5.661 1.00 95.19 82 PRO A O 1
ATOM 696 N N . LYS A 1 83 ? 13.756 -5.709 -5.832 1.00 92.88 83 LYS A N 1
ATOM 697 C CA . LYS A 1 83 ? 14.141 -5.623 -4.410 1.00 92.88 83 LYS A CA 1
ATOM 698 C C . LYS A 1 83 ? 13.183 -4.785 -3.566 1.00 92.88 83 LYS A C 1
ATOM 700 O O . LYS A 1 83 ? 13.287 -4.770 -2.344 1.00 92.88 83 LYS A O 1
ATOM 705 N N . SER A 1 84 ? 12.238 -4.089 -4.195 1.00 90.00 84 SER A N 1
ATOM 706 C CA . SER A 1 84 ? 11.370 -3.136 -3.492 1.00 90.00 84 SER A CA 1
ATOM 707 C C . SER A 1 84 ? 10.430 -3.815 -2.487 1.00 90.00 84 SER A C 1
ATOM 709 O O . SER A 1 84 ? 10.170 -3.271 -1.412 1.00 90.00 84 SER A O 1
ATOM 711 N N . PHE A 1 85 ? 9.965 -5.037 -2.772 1.00 95.56 85 PHE A N 1
ATOM 712 C CA . PHE A 1 85 ? 9.084 -5.761 -1.855 1.00 95.56 85 PHE A CA 1
ATOM 713 C C . PHE A 1 85 ? 9.780 -6.221 -0.563 1.00 95.56 85 PHE A C 1
ATOM 715 O O . PHE A 1 85 ? 9.137 -6.299 0.487 1.00 95.56 85 PHE A O 1
ATOM 722 N N . GLU A 1 86 ? 11.091 -6.486 -0.603 1.00 94.50 86 GLU A N 1
ATOM 723 C CA . GLU A 1 86 ? 11.860 -6.850 0.594 1.00 94.50 86 GLU A CA 1
ATOM 724 C C . GLU A 1 86 ? 11.733 -5.769 1.675 1.00 94.50 86 GLU A C 1
ATOM 726 O O . GLU A 1 86 ? 11.537 -6.087 2.853 1.00 94.50 86 GLU A O 1
ATOM 731 N N . TYR A 1 87 ? 11.763 -4.498 1.266 1.00 89.31 87 TYR A N 1
ATOM 732 C CA . TYR A 1 87 ? 11.595 -3.364 2.163 1.00 89.31 87 TYR A CA 1
ATOM 733 C C . TYR A 1 87 ? 10.233 -3.402 2.871 1.00 89.31 87 TYR A C 1
ATOM 735 O O . TYR A 1 87 ? 10.168 -3.361 4.103 1.00 89.31 87 TYR A O 1
ATOM 743 N N . CYS A 1 88 ? 9.145 -3.559 2.108 1.00 91.88 88 CYS A N 1
ATOM 744 C CA . CYS A 1 88 ? 7.787 -3.671 2.649 1.00 91.88 88 CYS A CA 1
ATOM 745 C C . CYS A 1 88 ? 7.683 -4.805 3.672 1.00 91.88 88 CYS A C 1
ATOM 747 O O . CYS A 1 88 ? 7.154 -4.626 4.772 1.00 91.88 88 CYS A O 1
ATOM 749 N N . ALA A 1 89 ? 8.225 -5.973 3.324 1.00 94.81 89 ALA A N 1
ATOM 750 C CA . ALA A 1 89 ? 8.214 -7.126 4.204 1.00 94.81 89 ALA A CA 1
ATOM 751 C C . ALA A 1 89 ? 9.014 -6.863 5.488 1.00 94.81 89 ALA A C 1
ATOM 753 O O . ALA A 1 89 ? 8.547 -7.208 6.572 1.00 94.81 89 ALA A O 1
ATOM 754 N N . ARG A 1 90 ? 10.192 -6.236 5.399 1.00 92.56 90 ARG A N 1
ATOM 755 C CA . ARG A 1 90 ? 11.020 -5.900 6.564 1.00 92.56 90 ARG A CA 1
ATOM 756 C C . ARG A 1 90 ? 10.300 -4.949 7.521 1.00 92.56 90 ARG A C 1
ATOM 758 O O . ARG A 1 90 ? 10.201 -5.275 8.702 1.00 92.56 90 ARG A O 1
ATOM 765 N N . ILE A 1 91 ? 9.744 -3.846 7.021 1.00 88.75 91 ILE A N 1
ATOM 766 C CA . ILE A 1 91 ? 9.010 -2.875 7.849 1.00 88.75 91 ILE A CA 1
ATOM 767 C C . ILE A 1 91 ? 7.777 -3.502 8.493 1.00 88.75 91 ILE A C 1
ATOM 769 O O . ILE A 1 91 ? 7.566 -3.336 9.696 1.00 88.75 91 ILE A O 1
ATOM 773 N N . PHE A 1 9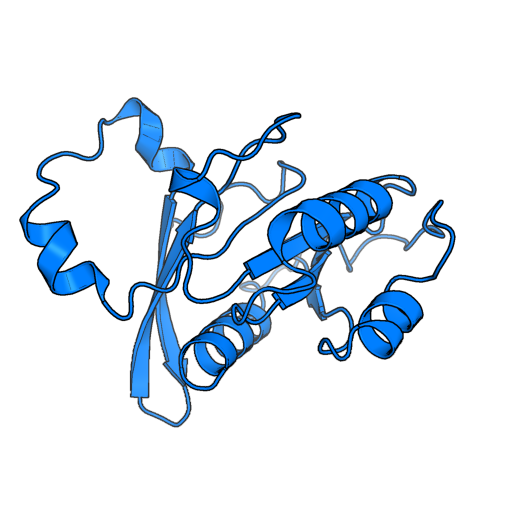2 ? 7.001 -4.284 7.735 1.00 92.69 92 PHE A N 1
ATOM 774 C CA . PHE A 1 92 ? 5.871 -5.023 8.294 1.00 92.69 92 PHE A CA 1
ATOM 775 C C . PHE A 1 92 ? 6.309 -5.896 9.471 1.00 92.69 92 PHE A C 1
ATOM 777 O O . PHE A 1 92 ? 5.719 -5.829 10.546 1.00 92.69 92 PHE A O 1
ATOM 784 N N . LYS A 1 93 ? 7.378 -6.684 9.300 1.00 93.81 93 LYS A N 1
ATOM 785 C CA . LYS A 1 93 ? 7.865 -7.577 10.357 1.00 93.81 93 LYS A CA 1
ATOM 786 C C . LYS A 1 93 ? 8.388 -6.831 11.583 1.00 93.81 93 LYS A C 1
ATOM 788 O O . LYS A 1 93 ? 8.196 -7.318 12.689 1.00 93.81 93 LYS A O 1
ATOM 793 N N . GLN A 1 94 ? 9.056 -5.698 11.386 1.00 90.94 94 GLN A N 1
ATOM 794 C CA . GLN A 1 94 ? 9.671 -4.929 12.470 1.00 90.94 94 GLN A CA 1
ATOM 795 C C . GLN A 1 94 ? 8.649 -4.149 13.305 1.00 90.94 94 GLN A C 1
ATOM 797 O O . GLN A 1 94 ? 8.840 -4.022 14.510 1.00 90.94 94 GLN A O 1
ATOM 802 N N . HIS A 1 95 ? 7.577 -3.639 12.688 1.00 87.75 95 HIS A N 1
ATOM 803 C CA . HIS A 1 95 ? 6.694 -2.666 13.346 1.00 87.75 95 HIS A CA 1
ATOM 804 C C . HIS A 1 95 ? 5.212 -3.051 13.376 1.00 87.75 95 HIS A C 1
ATOM 806 O O . HIS A 1 95 ? 4.481 -2.567 14.240 1.00 87.75 95 HIS A O 1
ATOM 812 N N . PHE A 1 96 ? 4.746 -3.897 12.452 1.00 90.06 96 PHE A N 1
ATOM 813 C CA . PHE A 1 96 ? 3.310 -4.086 12.224 1.00 90.06 96 PHE A CA 1
ATOM 814 C C . PHE A 1 96 ? 2.818 -5.535 12.327 1.00 90.06 96 PHE A C 1
ATOM 816 O O . PHE A 1 96 ? 1.612 -5.733 12.427 1.00 90.06 96 PHE A O 1
ATOM 823 N N . MET A 1 97 ? 3.707 -6.537 12.372 1.00 93.25 97 MET A N 1
ATOM 824 C CA . MET A 1 97 ? 3.323 -7.957 12.440 1.00 93.25 97 MET A CA 1
ATOM 825 C C . MET A 1 97 ? 2.417 -8.269 13.634 1.00 93.25 97 MET A C 1
ATOM 827 O O . MET A 1 97 ? 1.424 -8.973 13.468 1.00 93.25 97 MET A O 1
ATOM 831 N N . ASP A 1 98 ? 2.749 -7.721 14.804 1.00 91.31 98 ASP A N 1
ATOM 832 C CA . ASP A 1 98 ? 2.001 -7.918 16.051 1.00 91.31 98 ASP A CA 1
ATOM 833 C C . ASP A 1 98 ? 1.135 -6.696 16.412 1.00 91.31 98 ASP A C 1
ATOM 835 O O . ASP A 1 98 ? 0.605 -6.584 17.521 1.00 91.31 98 ASP A O 1
ATOM 839 N N . SER A 1 99 ? 0.993 -5.751 15.477 1.00 88.88 99 SER A N 1
ATOM 840 C CA . SER A 1 99 ? 0.190 -4.546 15.665 1.00 88.88 99 SER A CA 1
ATOM 841 C C . SER A 1 99 ? -1.283 -4.807 15.358 1.00 88.88 99 SER A C 1
ATOM 843 O O . SER A 1 99 ? -1.636 -5.646 14.535 1.00 88.88 99 SER A O 1
ATOM 845 N N . ARG A 1 100 ? -2.170 -4.031 15.990 1.00 89.19 100 ARG A N 1
ATOM 846 C CA . ARG A 1 100 ? -3.604 -4.003 15.644 1.00 89.19 100 ARG A CA 1
ATOM 847 C C . ARG A 1 100 ? -3.906 -3.117 14.436 1.00 89.19 100 ARG A C 1
ATOM 849 O O . ARG A 1 100 ? -5.063 -2.998 14.051 1.00 89.19 100 ARG A O 1
ATOM 856 N N . ILE A 1 101 ? -2.892 -2.450 13.889 1.00 89.75 101 ILE A N 1
ATOM 857 C CA . ILE A 1 101 ? -3.064 -1.532 12.770 1.00 89.75 101 ILE A CA 1
ATOM 858 C C . ILE A 1 101 ? -3.192 -2.355 11.476 1.00 89.75 101 ILE A C 1
ATOM 860 O O . ILE A 1 101 ? -2.274 -3.110 11.142 1.00 89.75 101 ILE A O 1
ATOM 864 N N . PRO A 1 102 ? -4.296 -2.216 10.723 1.00 93.88 102 PRO A N 1
ATOM 865 C CA . PRO A 1 102 ? -4.490 -2.948 9.482 1.00 93.88 102 PRO A CA 1
ATOM 866 C C . PRO A 1 102 ? -3.471 -2.502 8.425 1.00 93.88 102 PRO A C 1
ATOM 868 O O . PRO A 1 102 ? -3.163 -1.318 8.295 1.00 93.88 102 PRO A O 1
ATOM 871 N N . CYS A 1 103 ? -2.953 -3.456 7.649 1.00 93.62 103 CYS A N 1
ATOM 872 C CA . CYS A 1 103 ? -1.906 -3.222 6.651 1.00 93.62 103 CYS A CA 1
ATOM 873 C C . CYS A 1 103 ? -2.375 -3.619 5.247 1.00 93.62 103 CYS A C 1
ATOM 875 O O . CYS A 1 103 ? -2.949 -4.694 5.055 1.00 93.62 103 CYS A O 1
ATOM 877 N N . LEU A 1 104 ? -2.092 -2.772 4.258 1.00 94.50 104 LEU A N 1
ATOM 878 C CA . LEU A 1 104 ? -2.373 -3.012 2.845 1.00 94.50 104 LEU A CA 1
ATOM 879 C C . LEU A 1 104 ? -1.073 -2.968 2.034 1.00 94.50 104 LEU A C 1
ATOM 881 O O . LEU A 1 104 ? -0.348 -1.979 2.090 1.00 94.50 104 LEU A O 1
ATOM 885 N N . ILE A 1 105 ? -0.803 -4.014 1.250 1.00 95.81 105 ILE A N 1
ATOM 886 C CA . ILE A 1 105 ? 0.285 -4.010 0.263 1.00 95.81 105 ILE A CA 1
ATOM 887 C C . ILE A 1 105 ? -0.231 -3.426 -1.057 1.00 95.81 105 ILE A C 1
ATOM 889 O O . ILE A 1 105 ? -1.271 -3.861 -1.562 1.00 95.81 105 ILE A O 1
ATOM 893 N N . VAL A 1 106 ? 0.512 -2.487 -1.641 1.00 94.44 106 VAL A N 1
ATOM 894 C CA . VAL A 1 106 ? 0.227 -1.883 -2.948 1.00 94.44 106 VAL A CA 1
ATOM 895 C C . VAL A 1 106 ? 1.372 -2.168 -3.915 1.00 94.44 106 VAL A C 1
ATOM 897 O O . VAL A 1 106 ? 2.530 -1.879 -3.627 1.00 94.44 106 VAL A O 1
ATOM 900 N N . ALA A 1 107 ? 1.020 -2.724 -5.069 1.00 94.38 107 ALA A N 1
ATOM 901 C CA . ALA A 1 107 ? 1.896 -2.977 -6.203 1.00 94.38 107 ALA A CA 1
ATOM 902 C C . ALA A 1 107 ? 1.828 -1.770 -7.153 1.00 94.38 107 ALA A C 1
ATOM 904 O O . ALA A 1 107 ? 0.927 -1.674 -7.992 1.00 94.38 107 ALA A O 1
ATOM 905 N N . ALA A 1 108 ? 2.727 -0.806 -6.964 1.00 86.38 108 ALA A N 1
ATOM 906 C CA . ALA A 1 108 ? 2.781 0.421 -7.751 1.00 86.38 108 ALA A CA 1
ATOM 907 C C . ALA A 1 108 ? 3.408 0.199 -9.133 1.00 86.38 108 ALA A C 1
ATOM 909 O O . ALA A 1 108 ? 4.165 -0.748 -9.336 1.00 86.38 108 ALA A O 1
ATOM 910 N N . LYS A 1 109 ? 3.121 1.125 -10.059 1.00 86.44 109 LYS A N 1
ATOM 911 C CA . LYS A 1 109 ? 3.527 1.069 -11.477 1.00 86.44 109 LYS A CA 1
ATOM 912 C C . LYS A 1 109 ? 3.009 -0.185 -12.181 1.00 86.44 109 LYS A C 1
ATOM 914 O O . LYS A 1 109 ? 3.685 -0.757 -13.029 1.00 86.44 109 LYS A O 1
ATOM 919 N N . SER A 1 110 ? 1.796 -0.612 -11.827 1.00 88.69 110 SER A N 1
ATOM 920 C CA . SER A 1 110 ? 1.174 -1.832 -12.355 1.00 88.69 110 SER A CA 1
ATOM 921 C C . SER A 1 110 ? 0.894 -1.803 -13.864 1.00 88.69 110 SER A C 1
ATOM 923 O O . SER A 1 110 ? 0.470 -2.808 -14.422 1.00 88.69 110 SER A O 1
ATOM 925 N N . ASP A 1 111 ? 1.069 -0.655 -14.518 1.00 84.25 111 ASP A N 1
ATOM 926 C CA . ASP A 1 111 ? 1.058 -0.501 -15.975 1.00 84.25 111 ASP A CA 1
ATOM 927 C C . ASP A 1 111 ? 2.350 -0.993 -16.649 1.00 84.25 111 ASP A C 1
ATOM 929 O O . ASP A 1 111 ? 2.361 -1.236 -17.855 1.00 84.25 111 ASP A O 1
ATOM 933 N N . LEU A 1 112 ? 3.436 -1.144 -15.888 1.00 89.62 112 LEU A N 1
ATOM 934 C CA . LEU A 1 112 ? 4.732 -1.605 -16.373 1.00 89.62 112 LEU A CA 1
ATOM 935 C C . LEU A 1 112 ? 4.888 -3.126 -16.218 1.00 89.62 112 LEU A C 1
ATOM 937 O O . LEU A 1 112 ? 4.107 -3.797 -15.546 1.00 89.62 112 LEU A O 1
ATOM 941 N N . HIS A 1 113 ? 5.921 -3.683 -16.855 1.00 94.88 113 HIS A N 1
ATOM 942 C CA . HIS A 1 113 ? 6.206 -5.114 -16.785 1.00 94.88 113 HIS A CA 1
ATOM 943 C C . HIS A 1 113 ? 6.601 -5.533 -15.362 1.00 94.88 113 HIS A C 1
ATOM 945 O O . HIS A 1 113 ? 7.627 -5.091 -14.841 1.00 94.88 113 HIS A O 1
ATOM 951 N N . GLU A 1 114 ? 5.796 -6.405 -14.756 1.00 95.12 114 GLU A N 1
ATOM 952 C CA . GLU A 1 114 ? 6.065 -6.955 -13.431 1.00 95.12 114 GLU A CA 1
ATOM 953 C C . GLU A 1 114 ? 7.271 -7.897 -13.466 1.00 95.12 114 GLU A C 1
ATOM 955 O O . GLU A 1 114 ? 7.282 -8.908 -14.174 1.00 95.12 114 GLU A O 1
ATOM 960 N N . VAL A 1 115 ? 8.285 -7.578 -12.661 1.00 96.88 115 VAL A N 1
ATOM 961 C CA . VAL A 1 115 ? 9.436 -8.446 -12.424 1.00 96.88 115 VAL A CA 1
ATOM 962 C C . VAL A 1 115 ? 9.229 -9.271 -11.160 1.00 96.88 115 VAL A C 1
ATOM 964 O O . VAL A 1 115 ? 8.607 -8.842 -10.182 1.00 96.88 115 VAL A O 1
ATOM 967 N N . LYS A 1 116 ? 9.806 -10.474 -11.151 1.00 97.06 116 LYS A N 1
ATOM 968 C CA . LYS A 1 116 ? 9.787 -11.338 -9.971 1.00 97.06 116 LYS A CA 1
ATOM 969 C C . LYS A 1 116 ? 10.525 -10.659 -8.814 1.00 97.06 116 LYS A C 1
ATOM 971 O O . LYS A 1 116 ? 11.695 -10.317 -8.940 1.00 97.06 116 LYS A O 1
ATOM 976 N N . GLN A 1 117 ? 9.848 -10.540 -7.676 1.00 97.62 117 GLN A N 1
ATOM 977 C CA . GLN A 1 117 ? 10.430 -9.969 -6.466 1.00 97.62 117 GLN A CA 1
ATOM 978 C C . GLN A 1 117 ? 11.456 -10.930 -5.835 1.00 97.62 117 GLN A C 1
ATOM 980 O O . GLN A 1 117 ? 11.177 -12.115 -5.628 1.00 97.62 117 GLN A O 1
ATOM 985 N N . GLU A 1 118 ? 12.636 -10.409 -5.506 1.00 96.62 118 GLU A N 1
ATOM 986 C CA . GLU A 1 118 ? 13.751 -11.070 -4.821 1.00 96.62 118 GLU A CA 1
ATOM 987 C C . GLU A 1 118 ? 13.487 -11.148 -3.309 1.00 96.62 118 GLU A C 1
ATOM 989 O O . GLU A 1 118 ? 14.227 -10.628 -2.481 1.00 96.62 118 GLU A O 1
ATOM 994 N N . TYR A 1 119 ? 12.400 -11.818 -2.930 1.00 96.94 119 TYR A N 1
ATOM 995 C CA . TYR A 1 119 ? 12.085 -12.118 -1.537 1.00 96.94 119 TYR A CA 1
ATOM 996 C C . TYR A 1 119 ? 11.760 -13.601 -1.362 1.00 96.94 119 TYR A C 1
ATOM 998 O O . TYR A 1 119 ? 11.327 -14.280 -2.291 1.00 96.94 119 TYR A O 1
ATOM 1006 N N . SER A 1 120 ? 11.941 -14.110 -0.141 1.00 95.38 120 SER A N 1
ATOM 1007 C CA . SER A 1 120 ? 11.682 -15.521 0.197 1.00 95.38 120 SER A CA 1
ATOM 1008 C C . SER A 1 120 ? 10.253 -16.004 -0.114 1.00 95.38 120 SER A C 1
ATOM 1010 O O . SER A 1 120 ? 10.043 -17.197 -0.309 1.00 95.38 120 SER A O 1
ATOM 1012 N N . LEU A 1 121 ? 9.276 -15.093 -0.155 1.00 96.56 121 LEU A N 1
ATOM 1013 C CA . LEU A 1 121 ? 7.873 -15.350 -0.489 1.00 96.56 121 LEU A CA 1
ATOM 1014 C C . LEU A 1 121 ? 7.415 -14.371 -1.574 1.00 96.56 121 LEU A C 1
ATOM 1016 O O . LEU A 1 121 ? 7.869 -13.228 -1.596 1.00 96.56 121 LEU A O 1
ATOM 1020 N N . SER A 1 122 ? 6.470 -14.780 -2.423 1.00 97.44 122 SER A N 1
ATOM 1021 C CA . SER A 1 122 ? 5.804 -13.828 -3.321 1.00 97.44 122 SER A CA 1
ATOM 1022 C C . SER A 1 122 ? 4.974 -12.813 -2.514 1.00 97.44 122 SER A C 1
ATOM 1024 O O . SER A 1 122 ? 4.513 -13.153 -1.416 1.00 97.44 122 SER A O 1
ATOM 1026 N N . PRO A 1 123 ? 4.715 -11.598 -3.036 1.00 97.94 123 PRO A N 1
ATOM 1027 C CA . PRO A 1 123 ? 3.840 -10.629 -2.371 1.00 97.94 123 PRO A CA 1
ATOM 1028 C C . PRO A 1 123 ? 2.470 -11.211 -1.990 1.00 97.94 123 PRO A C 1
ATOM 1030 O O . PRO A 1 123 ? 1.983 -11.012 -0.877 1.00 97.94 123 PRO A O 1
ATOM 1033 N N . THR A 1 124 ? 1.885 -12.023 -2.872 1.00 98.12 124 THR A N 1
ATOM 1034 C CA . THR A 1 124 ? 0.607 -12.708 -2.636 1.00 98.12 124 THR A CA 1
ATOM 1035 C C . THR A 1 124 ? 0.689 -13.725 -1.498 1.00 98.12 124 THR A C 1
ATOM 1037 O O . THR A 1 124 ? -0.189 -13.763 -0.630 1.00 98.12 124 THR A O 1
ATOM 1040 N N . ASP A 1 125 ? 1.739 -14.550 -1.467 1.00 98.38 125 ASP A N 1
ATOM 1041 C CA . ASP A 1 125 ? 1.924 -15.553 -0.412 1.00 98.38 125 ASP A CA 1
ATOM 1042 C C . ASP A 1 125 ? 2.247 -14.909 0.935 1.00 98.38 125 ASP A C 1
ATOM 1044 O O . ASP A 1 125 ? 1.791 -15.392 1.973 1.00 98.38 125 ASP A O 1
ATOM 1048 N N . PHE A 1 126 ? 2.987 -13.800 0.923 1.00 98.44 126 PHE A N 1
ATOM 1049 C CA . PHE A 1 126 ? 3.259 -12.994 2.105 1.00 98.44 126 PHE A CA 1
ATOM 1050 C C . PHE A 1 126 ? 1.962 -12.438 2.706 1.00 98.44 126 PHE A C 1
ATOM 1052 O O . PHE A 1 126 ? 1.703 -12.659 3.890 1.00 98.44 126 PHE A O 1
ATOM 1059 N N . CYS A 1 127 ? 1.104 -11.807 1.894 1.00 98.06 127 CYS A N 1
ATOM 1060 C CA . CYS A 1 127 ? -0.207 -11.332 2.345 1.00 98.06 127 CYS A CA 1
ATOM 1061 C C . CYS A 1 127 ? -1.052 -12.462 2.937 1.00 98.06 127 CYS A C 1
ATOM 1063 O O . CYS A 1 127 ? -1.557 -12.336 4.052 1.00 98.06 127 CYS A O 1
ATOM 1065 N N . ARG A 1 128 ? -1.146 -13.599 2.233 1.00 98.19 128 ARG A N 1
ATOM 1066 C CA . ARG A 1 128 ? -1.915 -14.765 2.691 1.00 98.19 128 ARG A CA 1
ATOM 1067 C C . ARG A 1 128 ? -1.392 -15.311 4.020 1.00 98.19 128 ARG A C 1
ATOM 1069 O O . ARG A 1 128 ? -2.182 -15.579 4.921 1.00 98.19 128 ARG A O 1
ATOM 1076 N N . LYS A 1 129 ? -0.070 -15.443 4.160 1.00 98.06 129 LYS A N 1
ATOM 1077 C CA . LYS A 1 129 ? 0.586 -15.914 5.390 1.00 98.06 129 LYS A CA 1
ATOM 1078 C C . LYS A 1 129 ? 0.288 -15.007 6.583 1.00 98.06 129 LYS A C 1
ATOM 1080 O O . LYS A 1 129 ? 0.062 -15.507 7.682 1.00 98.06 129 LYS A O 1
ATOM 1085 N N . HIS A 1 130 ? 0.277 -13.697 6.363 1.00 97.12 130 HIS A N 1
ATOM 1086 C CA . HIS A 1 130 ? 0.081 -12.690 7.404 1.00 97.12 130 HIS A CA 1
ATOM 1087 C C . HIS A 1 130 ? -1.370 -12.192 7.513 1.00 97.12 130 HIS A C 1
ATOM 1089 O O . HIS A 1 130 ? -1.622 -11.206 8.195 1.00 97.12 130 HIS A O 1
ATOM 1095 N N . LYS A 1 131 ? -2.330 -12.887 6.877 1.00 95.94 131 LYS A N 1
ATOM 1096 C CA . LYS A 1 131 ? -3.772 -12.567 6.892 1.00 95.94 131 LYS A CA 1
ATOM 1097 C C . LYS A 1 131 ? -4.099 -11.132 6.446 1.00 95.94 131 LYS A C 1
ATOM 1099 O O . LYS A 1 131 ? -5.115 -10.574 6.847 1.00 95.94 131 LYS A O 1
ATOM 1104 N N . MET A 1 132 ? -3.258 -10.550 5.596 1.00 96.38 132 MET A N 1
ATOM 1105 C CA . MET A 1 132 ? -3.517 -9.258 4.965 1.00 96.38 132 MET A CA 1
ATOM 1106 C C . MET A 1 132 ? -4.349 -9.444 3.689 1.00 96.38 132 MET A C 1
ATOM 1108 O O . MET A 1 132 ? -4.290 -10.512 3.065 1.00 96.38 132 MET A O 1
ATOM 1112 N N . PRO A 1 133 ? -5.080 -8.409 3.236 1.00 97.06 133 PRO A N 1
ATOM 1113 C CA . PRO A 1 133 ? -5.670 -8.410 1.904 1.00 97.06 133 PRO A CA 1
ATOM 1114 C C . PRO A 1 133 ? -4.608 -8.671 0.816 1.00 97.06 133 PRO A C 1
ATOM 1116 O O . PRO A 1 133 ? -3.444 -8.300 0.999 1.00 97.06 133 PRO A O 1
ATOM 1119 N N . PRO A 1 134 ? -4.985 -9.266 -0.333 1.00 97.94 134 PRO A N 1
ATOM 1120 C CA . PRO A 1 134 ? -4.064 -9.449 -1.454 1.00 97.94 134 PRO A CA 1
ATOM 1121 C C . PRO A 1 134 ? -3.433 -8.120 -1.907 1.00 97.94 134 PRO A C 1
ATOM 1123 O O . PRO A 1 134 ? -4.077 -7.075 -1.740 1.00 97.94 134 PRO A O 1
ATOM 1126 N N . PRO A 1 135 ? -2.233 -8.133 -2.519 1.00 96.94 135 PRO A N 1
ATOM 1127 C CA . PRO A 1 135 ? -1.621 -6.929 -3.076 1.00 96.94 135 PRO A CA 1
ATOM 1128 C C . PRO A 1 135 ? -2.575 -6.197 -4.027 1.00 96.94 135 PRO A C 1
ATOM 1130 O O . PRO A 1 135 ? -3.266 -6.826 -4.829 1.00 96.94 135 PRO A O 1
ATOM 1133 N N . GLN A 1 136 ? -2.662 -4.873 -3.905 1.00 95.50 136 GLN A N 1
ATOM 1134 C CA . GLN A 1 136 ? -3.511 -4.043 -4.763 1.00 95.50 136 GLN A CA 1
ATOM 1135 C C . GLN A 1 136 ? -2.669 -3.386 -5.851 1.00 95.50 136 GLN A C 1
ATOM 1137 O O . GLN A 1 136 ? -1.746 -2.640 -5.539 1.00 95.50 136 GLN A O 1
ATOM 1142 N N . ALA A 1 137 ? -2.996 -3.644 -7.114 1.00 92.25 137 ALA A N 1
ATOM 1143 C CA . ALA A 1 137 ? -2.364 -2.974 -8.243 1.00 92.25 137 ALA A CA 1
ATOM 1144 C C . ALA A 1 137 ? -2.721 -1.480 -8.259 1.00 92.25 137 ALA A C 1
ATOM 1146 O O . ALA A 1 137 ? -3.877 -1.110 -8.034 1.00 92.25 137 ALA A O 1
ATOM 1147 N N . PHE A 1 138 ? -1.736 -0.627 -8.528 1.00 86.69 138 PHE A N 1
ATOM 1148 C CA . PHE A 1 138 ? -1.936 0.812 -8.641 1.00 86.69 138 PHE A CA 1
ATOM 1149 C C . PHE A 1 138 ? -1.029 1.432 -9.707 1.00 86.69 138 PHE A C 1
ATOM 1151 O O . PHE A 1 138 ? 0.168 1.147 -9.784 1.00 86.69 138 PHE A O 1
ATOM 1158 N N . THR A 1 139 ? -1.594 2.349 -10.490 1.00 80.62 139 THR A N 1
ATOM 1159 C CA . THR A 1 139 ? -0.859 3.174 -11.450 1.00 80.62 139 THR A CA 1
ATOM 1160 C C . THR A 1 139 ? -1.428 4.589 -11.485 1.00 80.62 139 THR A C 1
ATOM 1162 O O . THR A 1 139 ? -2.629 4.801 -11.307 1.00 80.62 139 THR A O 1
ATOM 1165 N N . CYS A 1 140 ? -0.549 5.559 -11.728 1.00 71.25 140 CYS A N 1
ATOM 1166 C CA . CYS A 1 140 ? -0.902 6.948 -12.004 1.00 71.25 140 CYS A CA 1
ATOM 1167 C C . CYS A 1 140 ? -0.619 7.361 -13.456 1.00 71.25 140 CYS A C 1
ATOM 1169 O O . CYS A 1 140 ? -0.786 8.529 -13.786 1.00 71.25 140 CYS A O 1
ATOM 1171 N N . ASN A 1 141 ? -0.169 6.431 -14.304 1.00 69.19 141 ASN A N 1
ATOM 1172 C CA . ASN A 1 141 ? 0.250 6.692 -15.684 1.00 69.19 141 ASN A CA 1
ATOM 1173 C C . ASN A 1 141 ? -0.891 6.482 -16.702 1.00 69.19 141 ASN A C 1
ATOM 1175 O O . ASN A 1 141 ? -0.662 6.237 -17.884 1.00 69.19 141 ASN A O 1
ATOM 1179 N N . ALA A 1 142 ? -2.140 6.533 -16.238 1.00 62.88 142 ALA A N 1
ATOM 1180 C CA . ALA A 1 142 ? -3.309 6.451 -17.102 1.00 62.88 142 ALA A CA 1
ATOM 1181 C C . ALA A 1 142 ? -3.630 7.830 -17.702 1.00 62.88 142 ALA A C 1
ATOM 1183 O O . ALA A 1 142 ? -3.381 8.861 -17.080 1.00 62.88 142 ALA A O 1
ATOM 1184 N N . ALA A 1 143 ? -4.212 7.846 -18.905 1.00 60.34 143 ALA A N 1
ATOM 1185 C CA . ALA A 1 143 ? -4.716 9.076 -19.525 1.00 60.34 143 ALA A CA 1
ATOM 1186 C C . ALA A 1 143 ? -5.865 9.712 -18.714 1.00 60.34 143 ALA A C 1
ATOM 1188 O O . ALA A 1 143 ? -6.075 10.923 -18.774 1.00 60.34 143 ALA A O 1
ATOM 1189 N N . ASP A 1 144 ? -6.572 8.890 -17.936 1.00 67.44 144 ASP A N 1
ATOM 1190 C CA . ASP A 1 144 ? -7.644 9.288 -17.032 1.00 67.44 144 ASP A CA 1
ATOM 1191 C C . ASP A 1 144 ? -7.148 9.485 -15.594 1.00 67.44 144 ASP A C 1
ATOM 1193 O O . ASP A 1 144 ? -6.043 9.093 -15.213 1.00 67.44 144 ASP A O 1
ATOM 1197 N N . ALA A 1 145 ? -8.005 10.073 -14.755 1.00 67.12 145 ALA A N 1
ATOM 1198 C CA . ALA A 1 145 ? -7.728 10.200 -13.330 1.00 67.12 145 ALA A CA 1
ATOM 1199 C C . ALA A 1 145 ? -7.419 8.820 -12.699 1.00 67.12 145 ALA A C 1
ATOM 1201 O O . ALA A 1 145 ? -8.156 7.864 -12.957 1.00 67.12 145 ALA A O 1
ATOM 1202 N N . PRO A 1 146 ? -6.387 8.707 -11.835 1.00 71.94 146 PRO A N 1
ATOM 1203 C CA . PRO A 1 146 ? -6.050 7.449 -11.173 1.00 71.94 146 PRO A CA 1
ATOM 1204 C C . PRO A 1 146 ? -7.239 6.862 -10.405 1.00 71.94 146 PRO A C 1
ATOM 1206 O O . PRO A 1 146 ? -8.031 7.606 -9.811 1.00 71.94 146 PRO A O 1
ATOM 1209 N N . SER A 1 147 ? -7.337 5.528 -10.373 1.00 80.62 147 SER A N 1
ATOM 1210 C CA . SER A 1 147 ? -8.385 4.853 -9.603 1.00 80.62 147 SER A CA 1
ATOM 1211 C C . SER A 1 147 ? -8.329 5.259 -8.128 1.00 80.62 147 SER A C 1
ATOM 1213 O O . SER A 1 147 ? -7.260 5.382 -7.525 1.00 80.62 147 SER A O 1
ATOM 1215 N N . LYS A 1 148 ? -9.512 5.442 -7.532 1.00 83.12 148 LYS A N 1
ATOM 1216 C CA . LYS A 1 148 ? -9.664 5.769 -6.112 1.00 83.12 148 LYS A CA 1
ATOM 1217 C C . LYS A 1 148 ? -9.819 4.537 -5.219 1.00 83.12 148 LYS A C 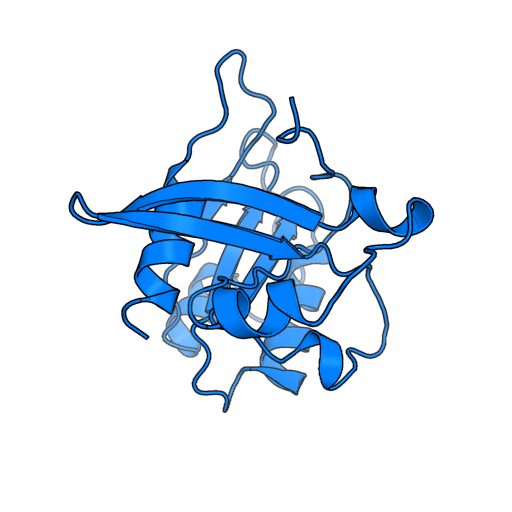1
ATOM 1219 O O . LYS A 1 148 ? -9.934 4.693 -4.004 1.00 83.12 148 LYS A O 1
ATOM 1224 N N . ASP A 1 149 ? -9.802 3.333 -5.786 1.00 89.06 149 ASP A N 1
ATOM 1225 C CA . ASP A 1 149 ? -10.147 2.099 -5.072 1.00 89.06 149 ASP A CA 1
ATOM 1226 C C . ASP A 1 149 ? -9.218 1.832 -3.886 1.00 89.06 149 ASP A C 1
ATOM 1228 O O . ASP A 1 149 ? -9.684 1.478 -2.801 1.00 89.06 149 ASP A O 1
ATOM 1232 N N . ILE A 1 150 ? -7.912 2.085 -4.043 1.00 89.38 150 ILE A N 1
ATOM 1233 C CA . ILE A 1 150 ? -6.948 1.926 -2.946 1.00 89.38 150 ILE A CA 1
ATOM 1234 C C . ILE A 1 150 ? -7.258 2.874 -1.782 1.00 89.38 150 ILE A C 1
ATOM 1236 O O . ILE A 1 150 ? -7.173 2.474 -0.624 1.00 89.38 150 ILE A O 1
ATOM 1240 N N . PHE A 1 151 ? -7.695 4.103 -2.072 1.00 88.31 151 PHE A N 1
ATOM 1241 C CA . PHE A 1 151 ? -8.022 5.104 -1.060 1.00 88.31 151 PHE A CA 1
ATOM 1242 C C . PHE A 1 151 ? -9.308 4.728 -0.323 1.00 88.31 151 PHE A C 1
ATOM 1244 O O . PHE A 1 151 ? -9.370 4.847 0.901 1.00 88.31 151 PHE A O 1
ATOM 1251 N N . VAL A 1 152 ? -10.312 4.215 -1.042 1.00 91.81 152 VAL A N 1
ATOM 1252 C CA . VAL A 1 152 ? -11.545 3.672 -0.448 1.00 91.81 152 VAL A CA 1
ATOM 1253 C C . VAL A 1 152 ? -11.224 2.476 0.444 1.00 91.81 152 VAL A C 1
ATOM 1255 O O . VAL A 1 152 ? -11.715 2.410 1.571 1.00 91.81 152 VAL A O 1
ATOM 1258 N N . LYS A 1 153 ? -10.358 1.563 -0.005 1.00 93.62 153 LYS A N 1
ATOM 1259 C CA . LYS A 1 153 ? -9.967 0.369 0.753 1.00 93.62 153 LYS A CA 1
ATOM 1260 C C . LYS A 1 153 ? -9.195 0.715 2.025 1.00 93.62 153 LYS A C 1
ATOM 1262 O O . LYS A 1 153 ? -9.570 0.239 3.091 1.00 93.62 153 LYS A O 1
ATOM 1267 N N . LEU A 1 154 ? -8.198 1.597 1.932 1.00 90.62 154 LEU A N 1
ATOM 1268 C CA . LEU A 1 154 ? -7.478 2.135 3.092 1.00 90.62 154 LEU A CA 1
ATOM 1269 C C . LEU A 1 154 ? -8.448 2.789 4.082 1.00 90.62 154 LEU A C 1
ATOM 1271 O O . LEU A 1 154 ? -8.407 2.492 5.274 1.00 90.62 154 LEU A O 1
ATOM 1275 N N . THR A 1 155 ? -9.372 3.614 3.573 1.00 89.06 155 THR A N 1
ATOM 1276 C CA . THR A 1 155 ? -10.392 4.287 4.394 1.00 89.06 155 THR A CA 1
ATOM 1277 C C . THR A 1 155 ? -11.314 3.304 5.098 1.00 89.06 155 THR A C 1
ATOM 1279 O O . THR A 1 155 ? -11.588 3.450 6.286 1.00 89.06 155 THR A O 1
ATOM 1282 N N . THR A 1 156 ? -11.732 2.261 4.393 1.00 93.56 156 THR A N 1
ATOM 1283 C CA . THR A 1 156 ? -12.574 1.200 4.947 1.00 93.56 156 THR A CA 1
ATOM 1284 C C . THR A 1 156 ? -11.838 0.420 6.036 1.00 93.56 156 THR A C 1
ATOM 1286 O O . THR A 1 156 ? -12.404 0.209 7.101 1.00 93.56 156 THR A O 1
ATOM 1289 N N . MET A 1 157 ? -10.573 0.050 5.812 1.00 93.00 157 MET A N 1
ATOM 1290 C CA . MET A 1 157 ? -9.762 -0.701 6.781 1.00 93.00 157 MET A CA 1
ATOM 1291 C C . MET A 1 157 ? -9.504 0.090 8.066 1.00 93.00 157 MET A C 1
ATOM 1293 O O . MET A 1 157 ? -9.607 -0.468 9.147 1.00 93.00 157 MET A O 1
ATOM 1297 N N . ALA A 1 158 ? -9.234 1.394 7.984 1.00 88.81 158 ALA A N 1
ATOM 1298 C CA . ALA A 1 158 ? -9.099 2.217 9.191 1.00 88.81 158 ALA A CA 1
ATOM 1299 C C . ALA A 1 158 ? -10.414 2.398 9.955 1.00 88.81 158 ALA A C 1
ATOM 1301 O O . ALA A 1 158 ? -10.411 2.510 11.178 1.00 88.81 158 ALA A O 1
ATOM 1302 N N . MET A 1 159 ? -11.543 2.481 9.244 1.00 88.00 159 MET A N 1
ATOM 1303 C CA . MET A 1 159 ? -12.855 2.580 9.886 1.00 88.00 159 MET A CA 1
ATOM 1304 C C . MET A 1 159 ? -13.278 1.266 10.546 1.00 88.00 159 MET A C 1
ATOM 1306 O O . MET A 1 159 ? -13.990 1.299 11.550 1.00 88.00 159 MET A O 1
ATOM 1310 N N . TYR A 1 160 ? -12.853 0.137 9.977 1.00 90.56 160 TYR A N 1
ATOM 1311 C CA . TYR A 1 160 ? -13.232 -1.210 10.394 1.00 90.56 160 TYR A CA 1
ATOM 1312 C C . TYR A 1 160 ? -11.996 -2.143 10.425 1.00 90.56 160 TYR A C 1
ATOM 1314 O O . TYR A 1 160 ? -11.844 -2.950 9.503 1.00 90.56 160 TYR A O 1
ATOM 1322 N N . PRO A 1 161 ? -11.108 -2.007 11.436 1.00 83.88 161 PRO A N 1
ATOM 1323 C CA . PRO A 1 161 ? -9.869 -2.789 11.560 1.00 83.88 161 PRO A CA 1
ATOM 1324 C C . PRO A 1 161 ? -10.064 -4.293 11.772 1.00 83.88 161 PRO A C 1
ATOM 1326 O O . PRO A 1 161 ? -11.047 -4.678 12.449 1.00 83.88 161 PRO A O 1
#

Radius of gyration: 15.53 Å; chains: 1; bounding box: 39×41×38 Å

Organism: Castor canadensis (NCBI:txid51338)